Protein AF-A0A951D3X5-F1 (afdb_monomer_lite)

Foldseek 3Di:
DVVVVVVVCVPPLCNLLPDQPAAPVRNDLQLVVLLVQLCVLCVVQVVVVHDPSNVSSVVSNVVSVCRRQVSCLLQLNDNPLQVNQQVVLVVQLVVCCVVVPDDPDPVVSCVRSVVSSVVSSVVSVVSSVVSNVVSSPDDRDD

Secondary structure (DSSP, 8-state):
-HHHHHHHHHSSTTSTT-PPPPPTTTT--HHHHHHHHHHHHHHHHHHTTSSHHHHHHHHHHHHHHHHHHHHHHHTTSS--HHHHHHHHHHHHHHHHHHHH-S-S-HHHHHHHHHHHHHHHHHHHHHHHHHHHHHHHHSPPP-

Structure (mmCIF, N/CA/C/O backbone):
data_AF-A0A951D3X5-F1
#
_entry.id   AF-A0A951D3X5-F1
#
loop_
_atom_site.group_PDB
_atom_site.id
_atom_site.type_symbol
_atom_site.label_atom_id
_atom_site.label_alt_id
_atom_site.label_comp_id
_atom_site.label_asym_id
_atom_site.label_entity_id
_atom_site.label_seq_id
_atom_site.pdbx_PDB_ins_code
_atom_site.Cartn_x
_atom_site.Cartn_y
_atom_site.Cartn_z
_atom_site.occupancy
_atom_site.B_iso_or_equiv
_atom_site.auth_seq_id
_atom_site.auth_comp_id
_atom_site.auth_asym_id
_atom_site.auth_atom_id
_atom_site.pdbx_PDB_model_num
ATOM 1 N N . MET A 1 1 ? -32.060 22.765 2.931 1.00 58.16 1 MET A N 1
ATOM 2 C CA . MET A 1 1 ? -31.367 21.498 2.566 1.00 58.16 1 MET A CA 1
ATOM 3 C C . MET A 1 1 ? -30.046 21.241 3.309 1.00 58.16 1 MET A C 1
ATOM 5 O O . MET A 1 1 ? -29.640 20.088 3.387 1.00 58.16 1 MET A O 1
ATOM 9 N N . VAL A 1 2 ? -29.361 22.247 3.872 1.00 60.31 2 VAL A N 1
ATOM 10 C CA . VAL A 1 2 ? -28.111 22.038 4.646 1.00 60.31 2 VAL A CA 1
ATOM 11 C C . VAL A 1 2 ? -28.374 21.405 6.025 1.00 60.31 2 VAL A C 1
ATOM 13 O O . VAL A 1 2 ? -27.676 20.468 6.411 1.00 60.31 2 VAL A O 1
ATOM 16 N N . ALA A 1 3 ? -29.445 21.822 6.710 1.00 58.97 3 ALA A N 1
ATOM 17 C CA . ALA A 1 3 ? -29.842 21.294 8.022 1.00 58.97 3 ALA A CA 1
ATOM 18 C C . ALA A 1 3 ? -30.129 19.777 8.013 1.00 58.97 3 ALA A C 1
ATOM 20 O O . ALA A 1 3 ? -29.691 19.052 8.901 1.00 58.97 3 ALA A O 1
ATOM 21 N N . SER A 1 4 ? -30.757 19.258 6.951 1.00 63.47 4 SER A N 1
ATOM 22 C CA . SER A 1 4 ? -31.057 17.826 6.808 1.00 63.47 4 SER A CA 1
ATOM 23 C C . SER A 1 4 ? -29.812 16.964 6.555 1.00 63.47 4 SER A C 1
ATOM 25 O O . SER A 1 4 ? -29.769 15.807 6.980 1.00 63.47 4 SER A O 1
ATOM 27 N N . ARG A 1 5 ? -28.761 17.518 5.928 1.00 60.78 5 ARG A N 1
ATOM 28 C CA . ARG A 1 5 ? -27.451 16.853 5.803 1.00 60.78 5 ARG A CA 1
ATOM 29 C C . ARG A 1 5 ? -26.716 16.808 7.140 1.00 60.78 5 ARG A C 1
ATOM 31 O O . ARG A 1 5 ? -26.165 15.762 7.472 1.00 60.78 5 ARG A O 1
ATOM 38 N N . GLN A 1 6 ? -26.744 17.892 7.918 1.00 57.91 6 GLN A N 1
ATOM 39 C CA . GLN A 1 6 ? -26.173 17.908 9.268 1.00 57.91 6 GLN A CA 1
ATOM 40 C C . GLN A 1 6 ? -26.902 16.945 10.212 1.00 57.91 6 GLN A C 1
ATOM 42 O O . GLN A 1 6 ? -26.238 16.161 10.882 1.00 57.91 6 GLN A O 1
ATOM 47 N N . GLN A 1 7 ? -28.237 16.894 10.185 1.00 59.69 7 GLN A N 1
ATOM 48 C CA . GLN A 1 7 ? -29.011 15.920 10.966 1.00 59.69 7 GLN A CA 1
ATOM 49 C C . GLN A 1 7 ? -28.739 14.469 10.552 1.00 59.69 7 GLN A C 1
ATOM 51 O O . GLN A 1 7 ? -28.649 13.606 11.418 1.00 59.69 7 GLN A O 1
ATOM 56 N N . ARG A 1 8 ? -28.542 14.177 9.256 1.00 59.31 8 ARG A N 1
ATOM 57 C CA . ARG A 1 8 ? -28.097 12.844 8.799 1.00 59.31 8 ARG A CA 1
ATOM 58 C C . ARG A 1 8 ? -26.671 12.508 9.238 1.00 59.31 8 ARG A C 1
ATOM 60 O O . ARG A 1 8 ? -26.393 11.346 9.504 1.00 59.31 8 ARG A O 1
ATOM 67 N N . ARG A 1 9 ? -25.774 13.495 9.315 1.00 55.69 9 ARG A N 1
ATOM 68 C CA . ARG A 1 9 ? -24.392 13.318 9.796 1.00 55.69 9 ARG A CA 1
ATOM 69 C C . ARG A 1 9 ? -24.346 13.092 11.310 1.00 55.69 9 ARG A C 1
ATOM 71 O O . ARG A 1 9 ? -23.593 12.237 11.751 1.00 55.69 9 ARG A O 1
ATOM 78 N N . ALA A 1 10 ? -25.197 13.791 12.061 1.00 52.59 10 ALA A N 1
ATOM 79 C CA . ALA A 1 10 ? -25.368 13.645 13.507 1.00 52.59 10 ALA A CA 1
ATOM 80 C C . ALA A 1 10 ? -26.095 12.344 13.897 1.00 52.59 10 ALA A C 1
ATOM 82 O O . ALA A 1 10 ? -25.741 11.716 14.884 1.00 52.59 10 ALA A O 1
ATOM 83 N N . ARG A 1 11 ? -27.072 11.898 13.092 1.00 53.59 11 ARG A N 1
ATOM 84 C CA . ARG A 1 11 ? -27.734 10.585 13.237 1.00 53.59 11 ARG A CA 1
ATOM 85 C C . ARG A 1 11 ? -26.942 9.429 12.636 1.00 53.59 11 ARG A C 1
ATOM 87 O O . ARG A 1 11 ? -27.329 8.276 12.802 1.00 53.59 11 ARG A O 1
ATOM 94 N N . SER A 1 12 ? -25.866 9.715 11.904 1.00 53.88 12 SER A N 1
ATOM 95 C CA . SER A 1 12 ? -24.973 8.661 11.456 1.00 53.88 12 SER A CA 1
ATOM 96 C C . SER A 1 12 ? -24.273 8.123 12.700 1.00 53.88 12 SER A C 1
ATOM 98 O O . SER A 1 12 ? -23.603 8.906 13.379 1.00 53.88 12 SER A O 1
ATOM 100 N N . PRO A 1 13 ? -24.314 6.809 12.969 1.00 52.66 13 PRO A N 1
ATOM 101 C CA . PRO A 1 13 ? -23.533 6.196 14.042 1.00 52.66 13 PRO A CA 1
ATOM 102 C C . PRO A 1 13 ? -22.016 6.361 13.833 1.00 52.66 13 PRO A C 1
ATOM 104 O O . PRO A 1 13 ? -21.235 5.747 14.532 1.00 52.66 13 PRO A O 1
ATOM 107 N N . MET A 1 14 ? -21.563 7.152 12.853 1.00 51.59 14 MET A N 1
ATOM 108 C CA . MET A 1 14 ? -20.170 7.523 12.618 1.00 51.59 14 MET A CA 1
ATOM 109 C C . MET A 1 14 ? -19.749 8.823 13.323 1.00 51.59 14 MET A C 1
ATOM 111 O O . MET A 1 14 ? -18.551 9.043 13.464 1.00 51.59 14 MET A O 1
ATOM 115 N N . GLY A 1 15 ? -20.688 9.687 13.734 1.00 47.69 15 GLY A N 1
ATOM 116 C CA . GLY A 1 15 ? -20.365 10.982 14.351 1.00 47.69 15 GLY A CA 1
ATOM 117 C C . GLY A 1 15 ? -19.805 10.865 15.772 1.00 47.69 15 GLY A C 1
ATOM 118 O O . GLY A 1 15 ? -18.903 11.610 16.130 1.00 47.69 15 GLY A O 1
ATOM 119 N N . ALA A 1 16 ? -20.290 9.887 16.545 1.00 49.56 16 ALA A N 1
ATOM 120 C CA . ALA A 1 16 ? -19.913 9.688 17.949 1.00 49.56 16 ALA A CA 1
ATOM 121 C C . ALA A 1 16 ? -18.619 8.873 18.150 1.00 49.56 16 ALA A C 1
ATOM 123 O O . ALA A 1 16 ? -18.016 8.933 19.210 1.00 49.56 16 ALA A O 1
ATOM 124 N N . TYR A 1 17 ? -18.150 8.148 17.127 1.00 54.59 17 TYR A N 1
ATOM 125 C CA . TYR A 1 17 ? -16.911 7.353 17.194 1.00 54.59 17 TYR A CA 1
ATOM 126 C C . TYR A 1 17 ? -15.747 8.037 16.456 1.00 54.59 17 TYR A C 1
ATOM 128 O O . TYR A 1 17 ? -14.778 7.387 16.079 1.00 54.59 17 TYR A O 1
ATOM 136 N N . GLY A 1 18 ? -15.866 9.333 16.163 1.00 61.53 18 GLY A N 1
ATOM 137 C CA . GLY A 1 18 ? -15.136 10.050 15.114 1.00 61.53 18 GLY A CA 1
ATOM 138 C C . GLY A 1 18 ? -13.650 10.336 15.339 1.00 61.53 18 GLY A C 1
ATOM 139 O O . GLY A 1 18 ? -13.046 10.960 14.470 1.00 61.53 18 GLY A O 1
ATOM 140 N N . GLU A 1 19 ? -13.035 9.896 16.436 1.00 70.06 19 GLU A N 1
ATOM 141 C CA . GLU A 1 19 ? -11.611 10.160 16.649 1.00 70.06 19 GLU A CA 1
ATOM 142 C C . GLU A 1 19 ? -10.730 9.237 15.803 1.00 70.06 19 GLU A C 1
ATOM 144 O O . GLU A 1 19 ? -10.916 8.009 15.754 1.00 70.06 19 GLU A O 1
ATOM 149 N N . ARG A 1 20 ? -9.777 9.859 15.095 1.00 76.94 20 ARG A N 1
ATOM 150 C CA . ARG A 1 20 ? -8.744 9.159 14.329 1.00 76.94 20 ARG A CA 1
ATOM 151 C C . ARG A 1 20 ? -7.930 8.316 15.318 1.00 76.94 20 ARG A C 1
ATOM 153 O O . ARG A 1 20 ? -7.560 8.836 16.367 1.00 76.94 20 ARG A O 1
ATOM 160 N N . PRO A 1 21 ? -7.636 7.039 15.012 1.00 82.62 21 PRO A N 1
ATOM 161 C CA . PRO A 1 21 ? -6.765 6.231 15.864 1.00 82.62 21 PRO A CA 1
ATOM 162 C C . PRO A 1 21 ? -5.440 6.969 16.125 1.00 82.62 21 PRO A C 1
ATOM 164 O O . PRO A 1 21 ? -4.895 7.536 15.175 1.00 82.62 21 PRO A O 1
ATOM 167 N N . PRO A 1 22 ? -4.907 6.979 17.356 1.00 85.06 22 PRO A N 1
ATOM 168 C CA . PRO A 1 22 ? -3.648 7.659 17.655 1.00 85.06 22 PRO A CA 1
ATOM 169 C C . PRO A 1 22 ? -2.491 7.035 16.864 1.00 85.06 22 PRO A C 1
ATOM 171 O O . PRO A 1 22 ? -2.506 5.834 16.588 1.00 85.06 22 PRO A O 1
ATOM 174 N N . SER A 1 23 ? -1.506 7.844 16.462 1.00 86.06 23 SER A N 1
ATOM 175 C CA . SER A 1 23 ? -0.300 7.323 15.809 1.00 86.06 23 SER A CA 1
ATOM 176 C C . SER A 1 23 ? 0.558 6.539 16.814 1.00 86.06 23 SER A C 1
ATOM 178 O O . SER A 1 23 ? 0.555 6.864 18.004 1.00 86.06 23 SER A O 1
ATOM 180 N N . PRO A 1 24 ? 1.327 5.531 16.364 1.00 86.56 24 PRO A N 1
ATOM 181 C CA . PRO A 1 24 ? 2.237 4.794 17.245 1.00 86.56 24 PRO A CA 1
ATOM 182 C C . PRO A 1 24 ? 3.413 5.656 17.735 1.00 86.56 24 PRO A C 1
ATOM 184 O O . PRO A 1 24 ? 4.086 5.297 18.693 1.00 86.56 24 PRO A O 1
ATOM 187 N N . PHE A 1 25 ? 3.643 6.813 17.109 1.00 87.62 25 PHE A N 1
ATOM 188 C CA . PHE A 1 25 ? 4.758 7.718 17.387 1.00 87.62 25 PHE A CA 1
ATOM 189 C C . PHE A 1 25 ? 4.395 8.844 18.368 1.00 87.62 25 PHE A C 1
ATOM 191 O O . PHE A 1 25 ? 4.929 9.945 18.271 1.00 87.62 25 PHE A O 1
ATOM 198 N N . GLY A 1 26 ? 3.443 8.607 19.276 1.00 80.25 26 GLY A N 1
ATOM 199 C CA . GLY A 1 26 ? 3.112 9.556 20.346 1.00 80.25 26 GLY A CA 1
ATOM 200 C C . GLY A 1 26 ? 2.622 10.924 19.854 1.00 80.25 26 GLY A C 1
ATOM 201 O O . GLY A 1 26 ? 2.895 11.934 20.491 1.00 80.25 26 GLY A O 1
ATOM 202 N N . GLY A 1 27 ? 1.937 10.973 18.704 1.00 83.00 27 GLY A N 1
ATOM 203 C CA . GLY A 1 27 ? 1.454 12.219 18.093 1.00 83.00 27 GLY A CA 1
ATOM 204 C C . GLY A 1 27 ? 2.430 12.886 17.119 1.00 83.00 27 GLY A C 1
ATOM 205 O O . GLY A 1 27 ? 2.042 13.837 16.443 1.00 83.00 27 GLY A O 1
ATOM 206 N N . LEU A 1 28 ? 3.658 12.373 16.974 1.00 87.25 28 LEU A N 1
ATOM 207 C CA . LEU A 1 28 ? 4.593 12.862 15.959 1.00 87.25 28 LEU A CA 1
ATOM 208 C C . LEU A 1 28 ? 4.118 12.479 14.541 1.00 87.25 28 LEU A C 1
ATOM 210 O O . LEU A 1 28 ? 3.705 11.331 14.328 1.00 87.25 28 LEU A O 1
ATOM 214 N N . PRO A 1 29 ? 4.211 13.394 13.557 1.00 91.88 29 PRO A N 1
ATOM 215 C CA . PRO A 1 29 ? 3.745 13.178 12.186 1.00 91.88 29 PRO A CA 1
ATOM 216 C C . PRO A 1 29 ? 4.782 12.418 11.335 1.00 91.88 29 PRO A C 1
ATOM 218 O O . PRO A 1 29 ? 5.182 12.864 10.261 1.00 91.88 29 PRO A O 1
ATOM 221 N N . VAL A 1 30 ? 5.285 11.284 11.837 1.00 93.94 30 VAL A N 1
ATOM 222 C CA . VAL A 1 30 ? 6.375 10.520 11.192 1.00 93.94 30 VAL A CA 1
ATOM 223 C C . VAL A 1 30 ? 5.972 10.057 9.797 1.00 93.94 30 VAL A C 1
ATOM 225 O O . VAL A 1 30 ? 6.753 10.165 8.855 1.00 93.94 30 VAL A O 1
ATOM 228 N N . SER A 1 31 ? 4.743 9.575 9.648 1.00 93.88 31 SER A N 1
ATOM 229 C CA . SER A 1 31 ? 4.241 9.079 8.372 1.00 93.88 31 SER A CA 1
ATOM 230 C C . SER A 1 31 ? 4.052 10.203 7.365 1.00 93.88 31 SER A C 1
ATOM 232 O O . SER A 1 31 ? 4.395 10.042 6.200 1.00 93.88 31 SER A O 1
ATOM 234 N N . GLU A 1 32 ? 3.563 11.362 7.804 1.00 94.81 32 GLU A N 1
ATOM 235 C CA . GLU A 1 32 ? 3.425 12.551 6.970 1.00 94.81 32 GLU A CA 1
ATOM 236 C C . GLU A 1 32 ? 4.799 13.071 6.506 1.00 94.81 32 GLU A C 1
ATOM 238 O O . GLU A 1 32 ? 4.965 13.393 5.328 1.00 94.81 32 GLU A O 1
ATOM 243 N N . ILE A 1 33 ? 5.806 13.070 7.389 1.00 96.69 33 ILE A N 1
ATOM 244 C CA . ILE A 1 33 ? 7.194 13.415 7.038 1.00 96.69 33 ILE A CA 1
ATOM 245 C C . ILE A 1 33 ? 7.773 12.396 6.049 1.00 96.69 33 ILE A C 1
ATOM 247 O O . ILE A 1 33 ? 8.387 12.792 5.061 1.00 96.69 33 ILE A O 1
ATOM 251 N N . ALA A 1 34 ? 7.554 11.097 6.268 1.00 97.06 34 ALA A N 1
ATOM 252 C CA . ALA A 1 34 ? 8.011 10.047 5.361 1.00 97.06 34 ALA A CA 1
ATOM 253 C C . ALA A 1 34 ? 7.364 10.171 3.972 1.00 97.06 34 ALA A C 1
ATOM 255 O O . ALA A 1 34 ? 8.055 10.087 2.960 1.00 97.06 34 ALA A O 1
ATOM 256 N N . ILE A 1 35 ? 6.057 10.439 3.904 1.00 97.56 35 ILE A N 1
ATOM 257 C CA . ILE A 1 35 ? 5.354 10.692 2.638 1.00 97.56 35 ILE A CA 1
ATOM 258 C C . ILE A 1 35 ? 5.969 11.896 1.925 1.00 97.56 35 ILE A C 1
ATOM 260 O O . ILE A 1 35 ? 6.264 11.807 0.736 1.00 97.56 35 ILE A O 1
ATOM 264 N N . PHE A 1 36 ? 6.197 13.001 2.638 1.00 97.94 36 PHE A N 1
ATOM 265 C CA . PHE A 1 36 ? 6.775 14.206 2.050 1.00 97.94 36 PHE A CA 1
ATOM 266 C C . PHE A 1 36 ? 8.204 13.975 1.540 1.00 97.94 36 PHE A C 1
ATOM 268 O O . PHE A 1 36 ? 8.485 14.216 0.368 1.00 97.94 36 PHE A O 1
ATOM 275 N N . ALA A 1 37 ? 9.094 13.451 2.384 1.00 97.81 37 ALA A N 1
ATOM 276 C CA . ALA A 1 37 ? 10.480 13.174 2.016 1.00 97.81 37 ALA A CA 1
ATOM 277 C C . ALA A 1 37 ? 10.576 12.148 0.876 1.00 97.81 37 ALA A C 1
ATOM 279 O O . ALA A 1 37 ? 11.340 12.328 -0.072 1.00 97.81 37 ALA A O 1
ATOM 280 N N . GLY A 1 38 ? 9.754 11.097 0.932 1.00 97.81 38 GLY A N 1
ATOM 281 C CA . GLY A 1 38 ? 9.667 10.094 -0.120 1.00 97.81 38 GLY A CA 1
ATOM 282 C C . GLY A 1 38 ? 9.161 10.674 -1.444 1.00 97.81 38 GLY A C 1
ATOM 283 O O . GLY A 1 38 ? 9.722 10.375 -2.495 1.00 97.81 38 GLY A O 1
ATOM 284 N N . ALA A 1 39 ? 8.156 11.554 -1.407 1.00 98.06 39 ALA A N 1
ATOM 285 C CA . ALA A 1 39 ? 7.660 12.250 -2.593 1.00 98.06 39 ALA A CA 1
ATOM 286 C C . ALA A 1 39 ? 8.729 13.156 -3.221 1.00 98.06 39 ALA A C 1
ATOM 288 O O . ALA A 1 39 ? 8.880 13.150 -4.440 1.00 98.06 39 ALA A O 1
ATOM 289 N N . VAL A 1 40 ? 9.512 13.877 -2.411 1.00 98.31 40 VAL A N 1
ATOM 290 C CA . VAL A 1 40 ? 10.648 14.677 -2.899 1.00 98.31 40 VAL A CA 1
ATOM 291 C C . VAL A 1 40 ? 11.685 13.787 -3.588 1.00 98.31 40 VAL A C 1
ATOM 293 O O . VAL A 1 40 ? 12.065 14.072 -4.722 1.00 98.31 40 VAL A O 1
ATOM 296 N N . GLY A 1 41 ? 12.094 12.681 -2.957 1.00 97.81 41 GLY A N 1
ATOM 297 C CA . GLY A 1 41 ? 13.036 11.729 -3.560 1.00 97.81 41 GLY A CA 1
ATOM 298 C C . GLY A 1 41 ? 12.516 11.121 -4.867 1.00 97.81 41 GLY A C 1
ATOM 299 O O . GLY A 1 41 ? 13.261 11.006 -5.838 1.00 97.81 41 GLY A O 1
ATOM 300 N N . LEU A 1 42 ? 11.217 10.809 -4.923 1.00 96.75 42 LEU A N 1
ATOM 301 C CA . LEU A 1 42 ? 10.551 10.317 -6.127 1.00 96.75 42 LEU A CA 1
ATOM 302 C C . LEU A 1 42 ? 10.592 11.366 -7.248 1.00 96.75 42 LEU A C 1
ATOM 304 O O . LEU A 1 42 ? 10.948 11.025 -8.370 1.00 96.75 42 LEU A O 1
ATOM 308 N N . ILE A 1 43 ? 10.282 12.633 -6.956 1.00 98.19 43 ILE A N 1
ATOM 309 C CA . ILE A 1 43 ? 10.325 13.727 -7.942 1.00 98.19 43 ILE A CA 1
ATOM 310 C C . ILE A 1 43 ? 11.748 13.932 -8.474 1.00 98.19 43 ILE A C 1
ATOM 312 O O . ILE A 1 43 ? 11.929 13.982 -9.688 1.00 98.19 43 ILE A O 1
ATOM 316 N N . ILE A 1 44 ? 12.749 14.008 -7.591 1.00 97.94 44 ILE A N 1
ATOM 317 C CA . ILE A 1 44 ? 14.160 14.166 -7.980 1.00 97.94 44 ILE A CA 1
ATOM 318 C C . ILE A 1 44 ? 14.587 13.005 -8.877 1.00 97.94 44 ILE A C 1
ATOM 320 O O . ILE A 1 44 ? 15.056 13.220 -9.991 1.00 97.94 44 ILE A O 1
ATOM 324 N N . GLY A 1 45 ? 14.334 11.773 -8.435 1.00 97.25 45 GLY A N 1
ATOM 325 C CA . GLY A 1 45 ? 14.684 10.585 -9.199 1.00 97.25 45 GLY A CA 1
ATOM 326 C C . GLY A 1 45 ? 13.968 10.494 -10.550 1.00 97.25 45 GLY A C 1
ATOM 327 O O . GLY A 1 45 ? 14.549 10.006 -11.511 1.00 97.25 45 GLY A O 1
ATOM 328 N N . LEU A 1 46 ? 12.730 10.988 -10.672 1.00 97.00 46 LEU A N 1
ATOM 329 C CA . LEU A 1 46 ? 12.045 11.073 -11.967 1.00 97.00 46 LEU A CA 1
ATOM 330 C C . LEU A 1 46 ? 12.692 12.101 -12.905 1.00 97.00 46 LEU A C 1
ATOM 332 O O . LEU A 1 46 ? 12.828 11.816 -14.092 1.00 97.00 46 LEU A O 1
ATOM 336 N N . ILE A 1 47 ? 13.089 13.269 -12.391 1.00 98.00 47 ILE A N 1
ATOM 337 C CA . ILE A 1 47 ? 13.759 14.321 -13.176 1.00 98.00 47 ILE A CA 1
ATOM 338 C C . ILE A 1 47 ? 15.130 13.841 -13.668 1.00 98.00 47 ILE A C 1
ATOM 340 O O . ILE A 1 47 ? 15.494 14.087 -14.815 1.00 98.00 47 ILE A O 1
ATOM 344 N N . GLU A 1 48 ? 15.869 13.120 -12.824 1.00 96.31 48 GLU A N 1
ATOM 345 C CA . GLU A 1 48 ? 17.191 12.567 -13.145 1.00 96.31 48 GLU A CA 1
ATOM 346 C C . GLU A 1 48 ? 17.129 11.294 -14.011 1.00 96.31 48 GLU A C 1
ATOM 348 O O . GLU A 1 48 ? 18.157 10.801 -14.472 1.00 96.31 48 GLU A O 1
ATOM 353 N N . GLY A 1 49 ? 15.930 10.756 -14.262 1.00 94.38 49 GLY A N 1
ATOM 354 C CA . GLY A 1 49 ? 15.733 9.554 -15.077 1.00 94.38 49 GLY A CA 1
ATOM 355 C C . GLY A 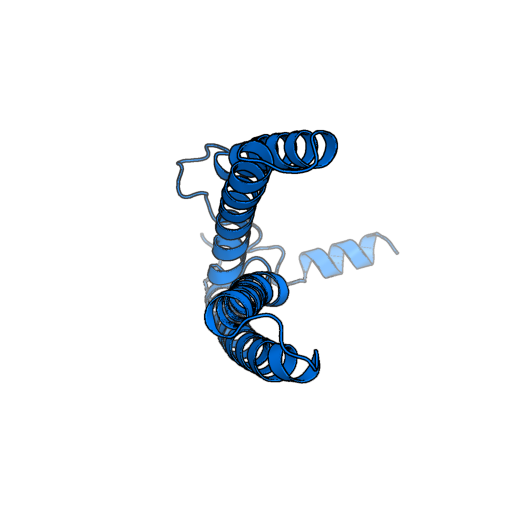1 49 ? 15.990 8.231 -14.344 1.00 94.38 49 GLY A C 1
ATOM 356 O O . GLY A 1 49 ? 16.091 7.187 -14.988 1.00 94.38 49 GLY A O 1
ATOM 357 N N . GLY A 1 50 ? 16.072 8.241 -13.012 1.00 93.94 50 GLY A N 1
ATOM 358 C CA . GLY A 1 50 ? 16.146 7.045 -12.177 1.00 93.94 50 GLY A CA 1
ATOM 359 C C . GLY A 1 50 ? 17.073 7.190 -10.972 1.00 93.94 50 GLY A C 1
ATOM 360 O O . GLY A 1 50 ? 17.204 8.250 -10.371 1.00 93.94 50 GLY A O 1
ATOM 361 N N . GLY A 1 51 ? 17.708 6.079 -10.598 1.00 95.75 51 GLY A N 1
ATOM 362 C CA . GLY A 1 51 ? 18.752 6.054 -9.577 1.00 95.75 51 GLY A CA 1
ATOM 363 C C . GLY A 1 51 ? 18.268 5.862 -8.132 1.00 95.75 51 GLY A C 1
ATOM 364 O O . GLY A 1 51 ? 17.083 5.624 -7.873 1.00 95.75 51 G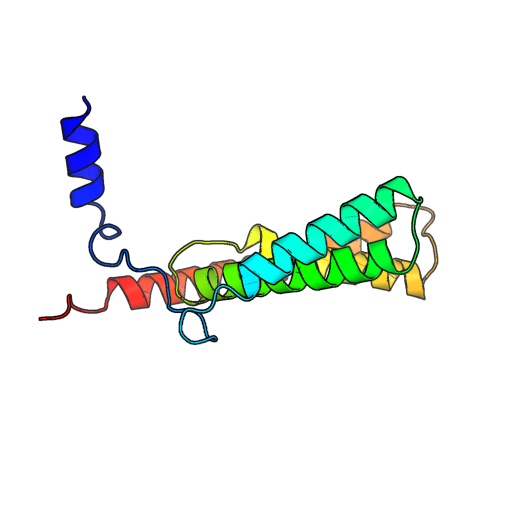LY A O 1
ATOM 365 N N . PRO A 1 52 ? 19.204 5.925 -7.165 1.00 96.81 52 PRO A N 1
ATOM 366 C CA . PRO A 1 52 ? 18.922 5.645 -5.758 1.00 96.81 52 PRO A CA 1
ATOM 367 C C . PRO A 1 52 ? 17.852 6.561 -5.157 1.00 96.81 52 PRO A C 1
ATOM 369 O O . PRO A 1 52 ? 17.038 6.092 -4.365 1.00 96.81 52 PRO A O 1
ATOM 372 N N . ALA A 1 53 ? 17.806 7.835 -5.567 1.00 96.69 53 ALA A N 1
ATOM 373 C CA . ALA A 1 53 ? 16.807 8.795 -5.099 1.00 96.69 53 ALA A CA 1
ATOM 374 C C . ALA A 1 53 ? 15.373 8.340 -5.420 1.00 96.69 53 ALA A C 1
ATOM 376 O O . ALA A 1 53 ? 14.512 8.375 -4.541 1.00 96.69 53 ALA A O 1
ATOM 377 N N . LEU A 1 54 ? 15.137 7.821 -6.634 1.00 97.50 54 LEU A N 1
ATOM 378 C CA . LEU A 1 54 ? 13.834 7.288 -7.038 1.00 97.50 54 LEU A CA 1
ATOM 379 C C . LEU A 1 54 ? 13.439 6.078 -6.184 1.00 97.50 54 LEU A C 1
ATOM 381 O O . LEU A 1 54 ? 12.321 6.012 -5.677 1.00 97.50 54 LEU A O 1
ATOM 385 N N . ILE A 1 55 ? 14.363 5.127 -6.017 1.00 96.44 55 ILE A N 1
ATOM 386 C CA . ILE A 1 55 ? 14.116 3.878 -5.283 1.00 96.44 55 ILE A CA 1
ATOM 387 C C . ILE A 1 55 ? 13.804 4.184 -3.816 1.00 96.44 55 ILE A C 1
ATOM 389 O O . ILE A 1 55 ? 12.777 3.746 -3.295 1.00 96.44 55 ILE A O 1
ATOM 393 N N . VAL A 1 56 ? 14.660 4.972 -3.160 1.00 97.62 56 VAL A N 1
ATOM 394 C CA . VAL A 1 56 ? 14.465 5.384 -1.765 1.00 97.62 56 VAL A CA 1
ATOM 395 C C . VAL A 1 56 ? 13.176 6.192 -1.630 1.00 97.62 56 VAL A C 1
ATOM 397 O O . VAL A 1 56 ? 12.396 5.934 -0.716 1.00 97.62 56 VAL A O 1
ATOM 400 N N . GLY A 1 57 ? 12.901 7.106 -2.564 1.00 97.75 57 GLY A N 1
ATOM 401 C CA . GLY A 1 57 ? 11.681 7.908 -2.580 1.00 97.75 57 GLY A CA 1
ATOM 402 C C . GLY A 1 57 ? 10.410 7.059 -2.609 1.00 97.75 57 GLY A C 1
ATOM 403 O O . GLY A 1 57 ? 9.525 7.227 -1.766 1.00 97.75 57 GLY A O 1
ATOM 404 N N . VAL A 1 58 ? 10.347 6.083 -3.522 1.00 96.94 58 VAL A N 1
ATOM 405 C CA . VAL A 1 58 ? 9.233 5.126 -3.622 1.00 96.94 58 VAL A CA 1
ATOM 406 C C . VAL A 1 58 ? 9.080 4.323 -2.333 1.00 96.94 58 VAL A C 1
ATOM 408 O O . VAL A 1 58 ? 7.965 4.214 -1.819 1.00 96.94 58 VAL A O 1
ATOM 411 N N . VAL A 1 59 ? 10.172 3.780 -1.790 1.00 97.06 59 VAL A N 1
ATOM 412 C CA . VAL A 1 59 ? 10.137 2.953 -0.574 1.00 97.06 59 VAL A CA 1
ATOM 413 C C . VAL A 1 59 ? 9.648 3.762 0.626 1.00 97.06 59 VAL A C 1
ATOM 415 O O . VAL A 1 59 ? 8.686 3.363 1.282 1.00 97.06 59 VAL A O 1
ATOM 418 N N . VAL A 1 60 ? 10.255 4.919 0.894 1.00 98.00 60 VAL A N 1
ATOM 419 C CA . VAL A 1 60 ? 9.929 5.755 2.060 1.00 98.00 60 VAL A CA 1
ATOM 420 C C . VAL A 1 60 ? 8.500 6.296 1.970 1.00 98.00 60 VAL A C 1
ATOM 422 O O . VAL A 1 60 ? 7.755 6.222 2.949 1.00 98.00 60 VAL A O 1
ATOM 425 N N . CYS A 1 61 ? 8.075 6.759 0.789 1.00 97.81 61 CYS A N 1
ATOM 426 C CA . CYS A 1 61 ? 6.705 7.228 0.578 1.00 97.81 61 CYS A CA 1
ATOM 427 C C . CYS A 1 61 ? 5.690 6.099 0.804 1.00 97.81 61 CYS A C 1
ATOM 429 O O . CYS A 1 61 ? 4.713 6.266 1.536 1.00 97.81 61 CYS A O 1
ATOM 431 N N . THR A 1 62 ? 5.958 4.918 0.238 1.00 97.19 62 THR A N 1
ATOM 432 C CA . THR A 1 62 ? 5.104 3.736 0.403 1.00 97.19 62 THR A CA 1
ATOM 433 C C . THR A 1 62 ? 4.963 3.351 1.872 1.00 97.19 62 THR A C 1
ATOM 435 O O . THR A 1 62 ? 3.850 3.091 2.320 1.00 97.19 62 THR A O 1
ATOM 438 N N . LEU A 1 63 ? 6.054 3.354 2.644 1.00 97.06 63 LEU A N 1
ATOM 439 C CA . LEU A 1 63 ? 6.016 3.038 4.074 1.00 97.06 63 LEU A CA 1
ATOM 440 C C . LEU A 1 63 ? 5.136 4.019 4.857 1.00 97.06 63 LEU A C 1
ATOM 442 O O . LEU A 1 63 ? 4.304 3.585 5.655 1.00 97.06 63 LEU A O 1
ATOM 446 N N . GLY A 1 64 ? 5.262 5.323 4.591 1.00 96.31 64 GLY A N 1
ATOM 447 C CA . GLY A 1 64 ? 4.414 6.335 5.224 1.00 96.31 64 GLY A CA 1
ATOM 448 C C . GLY A 1 64 ? 2.931 6.171 4.866 1.00 96.31 64 GLY A C 1
ATOM 449 O O . GLY A 1 64 ? 2.067 6.231 5.743 1.00 96.31 64 GLY A O 1
ATOM 450 N N . VAL A 1 65 ? 2.618 5.878 3.598 1.00 96.62 65 VAL A N 1
ATOM 451 C CA . VAL A 1 65 ? 1.242 5.593 3.155 1.00 96.62 65 VAL A CA 1
ATOM 452 C C . VAL A 1 65 ? 0.693 4.327 3.821 1.00 96.62 65 VAL A C 1
ATOM 454 O O . VAL A 1 65 ? -0.446 4.324 4.297 1.00 96.62 65 VAL A O 1
ATOM 457 N N . VAL A 1 66 ? 1.480 3.250 3.867 1.00 96.56 66 VAL A N 1
ATOM 458 C CA . VAL A 1 66 ? 1.069 1.969 4.456 1.00 96.56 66 VAL A CA 1
ATOM 459 C C . VAL A 1 66 ? 0.799 2.109 5.945 1.00 96.56 66 VAL A C 1
ATOM 461 O O . VAL A 1 66 ? -0.232 1.615 6.386 1.00 96.56 66 VAL A O 1
ATOM 464 N N . GLU A 1 67 ? 1.647 2.804 6.711 1.00 95.44 67 GLU A N 1
ATOM 465 C CA . GLU A 1 67 ? 1.407 3.025 8.146 1.00 95.44 67 GLU A CA 1
ATOM 466 C C . GLU A 1 67 ? 0.027 3.642 8.381 1.00 95.44 67 GLU A C 1
ATOM 468 O O . GLU A 1 67 ? -0.800 3.065 9.094 1.00 95.44 67 GLU A O 1
ATOM 473 N N . VAL A 1 68 ? -0.247 4.782 7.737 1.00 94.69 68 VAL A N 1
ATOM 474 C CA . VAL A 1 68 ? -1.472 5.550 7.991 1.00 94.69 68 VAL A CA 1
ATOM 475 C C . VAL A 1 68 ? -2.690 4.745 7.571 1.00 94.69 68 VAL A C 1
ATOM 477 O O . VAL A 1 68 ? -3.673 4.633 8.308 1.00 94.69 68 VAL A O 1
ATOM 480 N N . THR A 1 69 ? -2.633 4.169 6.374 1.00 95.25 69 THR A N 1
ATOM 481 C CA . THR A 1 69 ? -3.780 3.481 5.786 1.00 95.25 69 THR A CA 1
ATOM 482 C C . THR A 1 69 ? -4.058 2.156 6.481 1.00 95.25 69 THR A C 1
ATOM 484 O O . THR A 1 69 ? -5.228 1.844 6.706 1.00 95.25 69 THR A O 1
ATOM 487 N N . ALA A 1 70 ? -3.025 1.422 6.907 1.00 94.50 70 ALA A N 1
ATOM 488 C CA . ALA A 1 70 ? -3.167 0.226 7.728 1.00 94.50 70 ALA A CA 1
ATOM 489 C C . ALA A 1 70 ? -3.781 0.569 9.087 1.00 94.50 70 ALA A C 1
ATOM 491 O O . ALA A 1 70 ? -4.772 -0.049 9.476 1.00 94.50 70 ALA A O 1
ATOM 492 N N . ARG A 1 71 ? -3.272 1.592 9.783 1.00 93.31 71 ARG A N 1
ATOM 493 C CA . ARG A 1 71 ? -3.808 2.016 11.085 1.00 93.31 71 ARG A CA 1
ATOM 494 C C . ARG A 1 71 ? -5.279 2.422 10.991 1.00 93.31 71 ARG A C 1
ATOM 496 O O . ARG A 1 71 ? -6.110 1.997 11.798 1.00 93.31 71 ARG A O 1
ATOM 503 N N . GLU A 1 72 ? -5.637 3.216 9.989 1.00 92.31 72 GLU A N 1
ATOM 504 C CA . GLU A 1 72 ? -7.024 3.641 9.780 1.00 92.31 72 GLU A CA 1
ATOM 505 C C . GLU A 1 72 ? -7.942 2.495 9.330 1.00 92.31 72 GLU A C 1
ATOM 507 O O . GLU A 1 72 ? -9.127 2.477 9.674 1.00 92.31 72 GLU A O 1
ATOM 512 N N . HIS A 1 73 ? -7.405 1.520 8.598 1.00 93.19 73 HIS A N 1
ATOM 513 C CA . HIS A 1 73 ? -8.151 0.355 8.139 1.00 93.19 73 HIS A CA 1
ATOM 514 C C . HIS A 1 73 ? -8.394 -0.653 9.264 1.00 93.19 73 HIS A C 1
ATOM 516 O O . HIS A 1 73 ? -9.539 -1.017 9.529 1.00 93.19 73 HIS A O 1
ATOM 522 N N . PHE A 1 74 ? -7.346 -1.077 9.968 1.00 92.94 74 PHE A N 1
ATOM 523 C CA . PHE A 1 74 ? -7.454 -2.088 11.020 1.00 92.94 74 PHE A CA 1
ATOM 524 C C . PHE A 1 74 ? -8.190 -1.585 12.267 1.00 92.94 74 PHE A C 1
ATOM 526 O O . PHE A 1 74 ? -8.772 -2.387 12.990 1.00 92.94 74 PHE A O 1
ATOM 533 N N . SER A 1 75 ? -8.261 -0.268 12.484 1.00 89.31 75 SER A N 1
ATOM 534 C CA . SER A 1 75 ? -9.117 0.335 13.521 1.00 89.31 75 SER A CA 1
ATOM 535 C C . SER A 1 75 ? -10.600 0.433 13.136 1.00 89.31 75 SER A C 1
ATOM 537 O O . SER A 1 75 ? -11.425 0.825 13.964 1.00 89.31 75 SER A O 1
ATOM 539 N N . GLY A 1 76 ? -10.961 0.130 11.883 1.00 88.00 76 GLY A N 1
ATOM 540 C CA . GLY A 1 76 ? -12.323 0.302 11.379 1.00 88.00 76 GLY A CA 1
ATOM 541 C C . GLY A 1 76 ? -12.729 1.765 11.139 1.00 88.00 76 GLY A C 1
ATOM 542 O O . GLY A 1 76 ? -13.916 2.026 10.934 1.00 88.00 76 GLY A O 1
ATOM 543 N N . TYR A 1 77 ? -11.783 2.717 11.151 1.00 87.62 77 TYR A N 1
ATOM 544 C CA . TYR A 1 77 ? -12.042 4.149 10.935 1.00 87.62 77 TYR A CA 1
ATOM 545 C C . TYR A 1 77 ? -12.387 4.454 9.469 1.00 87.62 77 TYR A 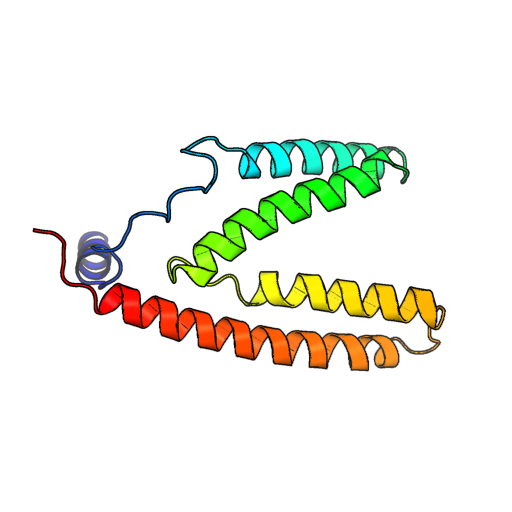C 1
ATOM 547 O O . TYR A 1 77 ? -13.463 4.983 9.176 1.00 87.62 77 TYR A O 1
ATOM 555 N N . ARG A 1 78 ? -11.514 4.068 8.526 1.00 89.12 78 ARG A N 1
ATOM 556 C CA . ARG A 1 78 ? -11.712 4.239 7.072 1.00 89.12 78 ARG A CA 1
ATOM 557 C C . ARG A 1 78 ? -11.203 3.033 6.293 1.00 89.12 78 ARG A C 1
ATOM 559 O O . ARG A 1 78 ? -10.157 2.474 6.600 1.00 89.12 78 ARG A O 1
ATOM 566 N N . SER A 1 79 ? -11.949 2.615 5.270 1.00 91.81 79 SER A N 1
ATOM 567 C CA . SER A 1 79 ? -11.579 1.434 4.488 1.00 91.81 79 SER A CA 1
ATOM 568 C C . SER A 1 79 ? -10.559 1.785 3.406 1.00 91.81 79 SER A C 1
ATOM 570 O O . SER A 1 79 ? -10.900 2.461 2.442 1.00 91.81 79 SER A O 1
ATOM 572 N N . HIS A 1 80 ? -9.336 1.267 3.547 1.00 95.00 80 HIS A N 1
ATOM 573 C CA . HIS A 1 80 ? -8.269 1.333 2.539 1.00 95.00 80 HIS A CA 1
ATOM 574 C C . HIS A 1 80 ? -7.953 -0.039 1.910 1.00 95.00 80 HIS A C 1
ATOM 576 O O . HIS A 1 80 ? -6.826 -0.290 1.495 1.00 95.00 80 HIS A O 1
ATOM 582 N N . ALA A 1 81 ? -8.937 -0.948 1.844 1.00 95.69 81 ALA A N 1
ATOM 583 C CA . ALA A 1 81 ? -8.726 -2.328 1.384 1.00 95.69 81 ALA A CA 1
ATOM 584 C C . ALA A 1 81 ? -8.154 -2.407 -0.041 1.00 95.69 81 ALA A C 1
ATOM 586 O O . ALA A 1 81 ? -7.297 -3.239 -0.310 1.00 95.69 81 ALA A O 1
ATOM 587 N N . THR A 1 82 ? -8.613 -1.535 -0.944 1.00 96.06 82 THR A N 1
ATOM 588 C CA . THR A 1 82 ? -8.135 -1.484 -2.334 1.00 96.06 82 THR A CA 1
ATOM 589 C C . THR A 1 82 ? -6.649 -1.150 -2.403 1.00 96.06 82 THR A C 1
ATOM 591 O O . THR A 1 82 ? -5.900 -1.857 -3.067 1.00 96.06 82 THR A O 1
ATOM 594 N N . LEU A 1 83 ? -6.223 -0.104 -1.693 1.00 94.94 83 LEU A N 1
ATOM 595 C CA . LEU A 1 83 ? -4.836 0.355 -1.653 1.00 94.94 83 LEU A CA 1
ATOM 596 C C . LEU A 1 83 ? -3.920 -0.687 -0.991 1.00 94.94 83 LEU A C 1
ATOM 598 O O . LEU A 1 83 ? -2.890 -1.051 -1.552 1.00 94.94 83 LEU A O 1
ATOM 602 N N . LEU A 1 84 ? -4.329 -1.205 0.172 1.00 96.38 84 LEU A N 1
ATOM 603 C CA . LEU A 1 84 ? -3.561 -2.193 0.934 1.00 96.38 84 LEU A CA 1
ATOM 604 C C . LEU A 1 84 ? -3.439 -3.540 0.210 1.00 96.38 84 LEU A C 1
ATOM 606 O O . LEU A 1 84 ? -2.432 -4.216 0.379 1.00 96.38 84 LEU A O 1
ATOM 610 N N . ALA A 1 85 ? -4.428 -3.930 -0.602 1.00 97.44 85 ALA A N 1
ATOM 611 C CA . ALA A 1 85 ? -4.343 -5.126 -1.442 1.00 97.44 85 ALA A CA 1
ATOM 612 C C . ALA A 1 85 ? -3.520 -4.893 -2.718 1.00 97.44 85 ALA A C 1
ATOM 614 O O . ALA A 1 85 ? -2.821 -5.797 -3.173 1.00 97.44 85 ALA A O 1
ATOM 615 N N . ALA A 1 86 ? -3.584 -3.690 -3.300 1.00 95.81 86 ALA A N 1
ATOM 616 C CA . ALA A 1 86 ? -2.856 -3.357 -4.522 1.00 95.81 86 ALA A CA 1
ATOM 617 C C . ALA A 1 86 ? -1.339 -3.429 -4.325 1.00 95.81 86 ALA A C 1
ATOM 619 O O . ALA A 1 86 ? -0.646 -3.965 -5.184 1.00 95.81 86 ALA A O 1
ATOM 620 N N . LEU A 1 87 ? -0.827 -2.942 -3.193 1.00 96.81 87 LEU A N 1
ATOM 621 C CA . LEU A 1 87 ? 0.611 -2.889 -2.938 1.00 96.81 87 LEU A CA 1
ATOM 622 C C . LEU A 1 87 ? 1.315 -4.267 -3.028 1.00 96.81 87 LEU A C 1
ATOM 624 O O . LEU A 1 87 ? 2.207 -4.419 -3.865 1.00 96.81 87 LEU A O 1
ATOM 628 N N . PRO A 1 88 ? 0.930 -5.292 -2.244 1.00 96.31 88 PRO A N 1
ATOM 629 C CA . PRO A 1 88 ? 1.517 -6.627 -2.352 1.00 96.31 88 PRO A CA 1
ATOM 630 C C . PRO A 1 88 ? 1.183 -7.323 -3.677 1.00 96.31 88 PRO A C 1
ATOM 632 O O . PRO A 1 88 ? 1.994 -8.110 -4.155 1.00 96.31 88 PRO A O 1
ATOM 635 N N . ALA A 1 89 ? 0.040 -7.029 -4.309 1.00 97.25 89 ALA A N 1
ATOM 636 C CA . ALA A 1 89 ? -0.289 -7.591 -5.619 1.00 97.25 89 ALA A CA 1
ATOM 637 C C . ALA A 1 89 ? 0.655 -7.077 -6.719 1.00 97.25 89 ALA A C 1
ATOM 639 O O . ALA A 1 89 ? 1.165 -7.866 -7.514 1.00 97.25 89 ALA A O 1
ATOM 640 N N . VAL A 1 90 ? 0.947 -5.772 -6.732 1.00 95.75 90 VAL A N 1
ATOM 641 C CA . VAL A 1 90 ? 1.957 -5.181 -7.622 1.00 95.75 90 VAL A CA 1
ATOM 642 C C . VAL A 1 90 ? 3.338 -5.747 -7.300 1.00 95.75 90 VAL A C 1
ATOM 644 O O . VAL A 1 90 ? 4.042 -6.162 -8.216 1.00 95.75 90 VAL A O 1
ATOM 647 N N . GLY A 1 91 ? 3.696 -5.846 -6.015 1.00 96.00 91 GLY A N 1
ATOM 648 C CA . GLY A 1 91 ? 4.949 -6.466 -5.578 1.00 96.00 91 GLY A CA 1
ATOM 649 C C . GLY A 1 91 ? 5.114 -7.905 -6.081 1.00 96.00 91 GLY A C 1
ATOM 650 O O . GLY A 1 91 ? 6.172 -8.251 -6.599 1.00 96.00 91 GLY A O 1
ATOM 651 N N . ALA A 1 92 ? 4.057 -8.720 -6.020 1.00 96.75 92 ALA A N 1
ATOM 652 C CA . ALA A 1 92 ? 4.056 -10.084 -6.549 1.00 96.75 92 ALA A CA 1
ATOM 653 C C . ALA A 1 92 ? 4.235 -10.1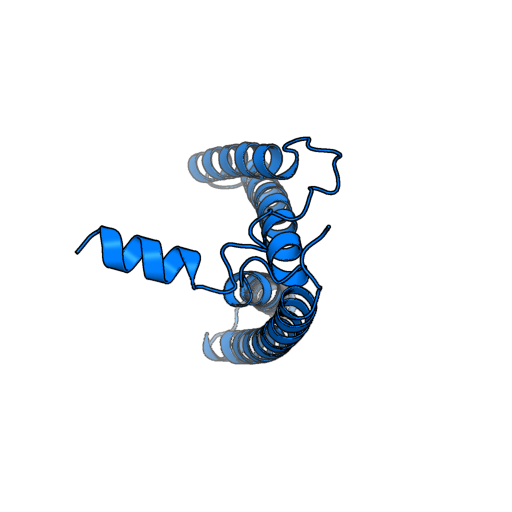20 -8.074 1.00 96.75 92 ALA A C 1
ATOM 655 O O . ALA A 1 92 ? 4.986 -10.949 -8.583 1.00 96.75 92 ALA A O 1
ATOM 656 N N . GLY A 1 93 ? 3.596 -9.203 -8.808 1.00 95.69 93 GLY A N 1
ATOM 657 C CA . GLY A 1 93 ? 3.788 -9.070 -10.254 1.00 95.69 93 GLY A CA 1
ATOM 658 C C . GLY A 1 93 ? 5.221 -8.679 -10.626 1.00 95.69 93 GLY A C 1
ATOM 659 O O . GLY A 1 93 ? 5.809 -9.281 -11.522 1.00 95.69 93 GLY A O 1
ATOM 660 N N . VAL A 1 94 ? 5.807 -7.715 -9.908 1.00 94.31 94 VAL A N 1
ATOM 661 C CA . VAL A 1 94 ? 7.210 -7.305 -10.090 1.00 94.31 94 VAL A CA 1
ATOM 662 C C . VAL A 1 94 ? 8.155 -8.464 -9.781 1.00 94.31 94 VAL A C 1
ATOM 664 O O . VAL A 1 94 ? 9.034 -8.758 -10.587 1.00 94.31 94 VAL A O 1
ATOM 667 N N . ALA A 1 95 ? 7.947 -9.167 -8.665 1.00 94.75 95 ALA A N 1
ATOM 668 C CA . ALA A 1 95 ? 8.749 -10.329 -8.288 1.00 94.75 95 ALA A CA 1
ATOM 669 C C . ALA A 1 95 ? 8.649 -11.457 -9.326 1.00 94.75 95 ALA A C 1
ATOM 671 O O . ALA A 1 95 ? 9.662 -12.043 -9.700 1.00 94.75 95 ALA A O 1
ATOM 672 N N . PHE A 1 96 ? 7.448 -11.723 -9.847 1.00 95.31 96 PHE A N 1
ATOM 673 C CA . PHE A 1 96 ? 7.240 -12.706 -10.907 1.00 95.31 96 PHE A CA 1
ATOM 674 C C . PHE A 1 96 ? 8.053 -12.369 -12.162 1.00 95.31 96 PHE A C 1
ATOM 676 O O . PHE A 1 96 ? 8.769 -13.228 -12.672 1.00 95.31 96 PHE A O 1
ATOM 683 N N . VAL A 1 97 ? 7.995 -11.117 -12.630 1.00 95.25 97 VAL A N 1
ATOM 684 C CA . VAL A 1 97 ? 8.771 -10.660 -13.797 1.00 95.25 97 VAL A CA 1
ATOM 685 C C . VAL A 1 97 ? 10.277 -10.695 -13.522 1.00 95.25 97 VAL A C 1
ATOM 687 O O . VAL A 1 97 ? 11.048 -11.043 -14.411 1.00 95.25 97 VAL A O 1
ATOM 690 N N . ALA A 1 98 ? 10.709 -10.371 -12.303 1.00 93.94 98 ALA A N 1
ATOM 691 C CA . ALA A 1 98 ? 12.120 -10.412 -11.929 1.00 93.94 98 ALA A CA 1
ATOM 692 C C . ALA A 1 98 ? 12.695 -11.840 -11.946 1.00 93.94 98 ALA A C 1
ATOM 694 O O . ALA A 1 98 ? 13.844 -12.025 -12.334 1.00 93.94 98 ALA A O 1
ATOM 695 N N . VAL A 1 99 ? 11.902 -12.846 -11.559 1.00 94.81 99 VAL A N 1
ATOM 696 C CA . VAL A 1 99 ? 12.332 -14.256 -11.512 1.00 94.81 99 VAL A CA 1
ATOM 697 C C . VAL A 1 99 ? 12.194 -14.950 -12.869 1.00 94.81 99 VAL A C 1
ATOM 699 O O . VAL A 1 99 ? 13.082 -15.695 -13.270 1.00 94.81 99 VAL A O 1
ATOM 702 N N . MET A 1 100 ? 11.086 -14.721 -13.578 1.00 92.00 100 MET A N 1
ATOM 703 C CA . MET A 1 100 ? 10.750 -15.436 -14.819 1.00 92.00 100 MET A CA 1
ATOM 704 C C . MET A 1 100 ? 11.167 -14.685 -16.093 1.00 92.00 100 MET A C 1
ATOM 706 O O . MET A 1 100 ? 10.996 -15.198 -17.199 1.00 92.00 100 MET A O 1
ATOM 710 N N . GLY A 1 101 ? 11.694 -13.466 -15.957 1.00 89.94 101 GLY A N 1
ATOM 711 C CA . GLY A 1 101 ? 11.942 -12.559 -17.074 1.00 89.94 101 GLY A CA 1
ATOM 712 C C . GLY A 1 101 ? 10.659 -11.915 -17.602 1.00 89.94 101 GLY A C 1
ATOM 713 O O . GLY A 1 101 ? 9.562 -12.110 -17.078 1.00 89.94 101 GLY A O 1
ATOM 714 N N . THR A 1 102 ? 10.782 -11.103 -18.656 1.00 88.06 102 THR A N 1
ATOM 715 C CA . THR A 1 102 ? 9.630 -10.422 -19.261 1.00 88.06 102 THR A CA 1
ATOM 716 C C . THR A 1 102 ? 8.763 -11.425 -20.030 1.00 88.06 102 THR A C 1
ATOM 718 O O . THR A 1 102 ? 9.193 -11.926 -21.073 1.00 88.06 102 THR A O 1
ATOM 721 N N . PRO A 1 103 ? 7.532 -11.723 -19.574 1.00 83.94 103 PRO A N 1
ATOM 722 C CA . PRO A 1 103 ? 6.686 -12.679 -20.266 1.00 83.94 103 PRO A CA 1
ATOM 723 C C . PRO A 1 103 ? 6.211 -12.105 -21.601 1.00 83.94 103 PRO A C 1
ATOM 725 O O . PRO A 1 103 ? 5.871 -10.926 -21.711 1.00 83.94 103 PRO A O 1
ATOM 728 N N . ARG A 1 104 ? 6.109 -12.971 -22.615 1.00 87.31 104 ARG A N 1
ATOM 729 C CA . ARG A 1 104 ? 5.615 -12.594 -23.950 1.00 87.31 104 ARG A CA 1
ATOM 730 C C . ARG A 1 104 ? 4.167 -12.092 -23.919 1.00 87.31 104 ARG A C 1
ATOM 732 O O . ARG A 1 104 ? 3.787 -11.270 -24.747 1.00 87.31 104 ARG A O 1
ATOM 739 N N . SER A 1 105 ? 3.361 -12.568 -22.967 1.00 89.25 105 SER A N 1
ATOM 740 C CA . SER A 1 105 ? 1.978 -12.136 -22.776 1.00 89.25 105 SER A CA 1
ATOM 741 C C . SER A 1 105 ? 1.782 -11.481 -21.408 1.00 89.25 105 SER A C 1
ATOM 743 O O . SER A 1 105 ? 2.090 -12.045 -20.357 1.00 89.25 105 SER A O 1
ATOM 745 N N . ARG A 1 106 ? 1.182 -10.285 -21.411 1.00 90.69 106 ARG A N 1
ATOM 746 C CA . ARG A 1 106 ? 0.790 -9.572 -20.178 1.00 90.69 106 ARG A CA 1
ATOM 747 C C . ARG A 1 106 ? -0.232 -10.361 -19.352 1.00 90.69 106 ARG A C 1
ATOM 749 O O . ARG A 1 106 ? -0.321 -10.174 -18.143 1.00 90.69 106 ARG A O 1
ATOM 756 N N . ALA A 1 107 ? -0.960 -11.272 -20.000 1.00 92.62 107 ALA A N 1
ATOM 757 C CA . ALA A 1 107 ? -1.905 -12.178 -19.361 1.00 92.62 107 ALA A CA 1
ATOM 758 C C . ALA A 1 107 ? -1.257 -13.033 -18.258 1.00 92.62 107 ALA A C 1
ATOM 760 O O . ALA A 1 107 ? -1.895 -13.254 -17.236 1.00 92.62 107 ALA A O 1
ATOM 761 N N . LEU A 1 108 ? 0.008 -13.451 -18.412 1.00 91.94 108 LEU A N 1
ATOM 762 C CA . LEU A 1 108 ? 0.697 -14.248 -17.389 1.00 91.94 108 LEU A CA 1
ATOM 763 C C . LEU A 1 108 ? 0.937 -13.453 -16.100 1.00 91.94 108 LEU A C 1
ATOM 765 O O . LEU A 1 108 ? 0.709 -13.972 -15.012 1.00 91.94 108 LEU A O 1
ATOM 769 N N . VAL A 1 109 ? 1.316 -12.175 -16.210 1.00 93.25 109 VAL A N 1
ATOM 770 C CA . VAL A 1 109 ? 1.463 -11.299 -15.034 1.00 93.25 109 VAL A CA 1
ATOM 771 C C . VAL A 1 109 ? 0.107 -11.078 -14.368 1.00 93.25 109 VAL A C 1
ATOM 773 O O . VAL A 1 109 ? -0.005 -11.166 -13.149 1.00 93.25 109 VAL A O 1
ATOM 776 N N . LEU A 1 110 ? -0.948 -10.842 -15.157 1.00 95.12 110 LEU A N 1
ATOM 777 C CA . LEU A 1 110 ? -2.302 -10.661 -14.625 1.00 95.12 110 LEU A CA 1
ATOM 778 C C . LEU A 1 110 ? -2.828 -11.913 -13.915 1.00 95.12 110 LEU A C 1
ATOM 780 O O . LEU A 1 110 ? -3.518 -11.779 -12.908 1.00 95.12 110 LEU A O 1
ATOM 784 N N . LEU A 1 111 ? -2.461 -13.109 -14.384 1.00 95.50 111 LEU A N 1
ATOM 785 C CA . LEU A 1 111 ? -2.816 -14.376 -13.743 1.00 95.50 111 LEU A CA 1
ATOM 786 C C . LEU A 1 111 ? -2.224 -14.485 -12.329 1.00 95.50 111 LEU A C 1
ATOM 788 O O . LEU A 1 111 ? -2.824 -15.125 -11.479 1.00 95.50 111 LEU A O 1
ATOM 792 N N . VAL A 1 112 ? -1.111 -13.808 -12.038 1.00 94.75 112 VAL A N 1
ATOM 793 C CA . VAL A 1 112 ? -0.545 -13.717 -10.680 1.00 94.75 112 VAL A CA 1
ATOM 794 C C . VAL A 1 112 ? -1.159 -12.556 -9.894 1.00 94.75 112 VAL A C 1
ATOM 796 O O . VAL A 1 112 ? -1.609 -12.729 -8.763 1.00 94.75 112 VAL A O 1
ATOM 799 N N . VAL A 1 113 ? -1.210 -11.363 -10.491 1.00 96.56 113 VAL A N 1
ATOM 800 C CA . VAL A 1 113 ? -1.630 -10.131 -9.802 1.00 96.56 113 VAL A CA 1
ATOM 801 C C . VAL A 1 113 ? -3.103 -10.180 -9.394 1.00 96.56 113 VAL A C 1
ATOM 803 O O . VAL A 1 113 ? -3.434 -9.803 -8.270 1.00 96.56 113 VAL A O 1
ATOM 806 N N . VAL A 1 114 ? -3.995 -10.642 -10.277 1.00 97.81 114 VAL A N 1
ATOM 807 C CA . VAL A 1 114 ? -5.447 -10.610 -10.039 1.00 97.81 114 VAL A CA 1
ATOM 808 C C . VAL A 1 114 ? -5.856 -11.520 -8.876 1.00 97.81 114 VAL A C 1
ATOM 810 O O . VAL A 1 114 ? -6.555 -11.026 -7.990 1.00 97.81 114 VAL A O 1
ATOM 813 N N . PRO A 1 115 ? -5.418 -12.793 -8.791 1.00 98.00 115 PRO A N 1
ATOM 814 C CA . PRO A 1 115 ? -5.735 -13.635 -7.641 1.00 98.00 115 PRO A CA 1
ATOM 815 C C . PRO A 1 115 ? -5.161 -13.093 -6.334 1.00 98.00 115 PRO A C 1
ATOM 817 O O . PRO A 1 115 ? -5.887 -13.035 -5.344 1.00 98.00 115 PRO A O 1
ATOM 820 N N . VAL A 1 116 ? -3.901 -12.637 -6.327 1.00 98.00 116 VAL A N 1
ATOM 821 C CA . VAL A 1 116 ? -3.278 -12.054 -5.124 1.00 98.00 116 VAL A CA 1
ATOM 822 C C . VAL A 1 116 ? -4.075 -10.840 -4.649 1.00 98.00 116 VAL A C 1
ATOM 824 O O . VAL A 1 116 ? -4.439 -10.760 -3.475 1.00 98.00 116 VAL A O 1
ATOM 827 N N . TYR A 1 117 ? -4.416 -9.931 -5.565 1.00 98.00 117 TYR A N 1
ATOM 828 C CA . TYR A 1 117 ? -5.247 -8.773 -5.259 1.00 98.00 117 TYR A CA 1
ATOM 829 C C . TYR A 1 117 ? -6.618 -9.181 -4.716 1.00 98.00 117 TYR A C 1
ATOM 831 O O . TYR A 1 117 ? -7.022 -8.695 -3.663 1.00 98.00 117 TYR A O 1
ATOM 839 N N . ALA A 1 118 ? -7.332 -10.071 -5.409 1.00 98.19 118 ALA A N 1
ATOM 840 C CA . ALA A 1 118 ? -8.691 -10.465 -5.052 1.00 98.19 118 ALA A CA 1
ATOM 841 C C . ALA A 1 118 ? -8.750 -11.137 -3.672 1.00 98.19 118 ALA A C 1
ATOM 843 O O . ALA A 1 118 ? -9.599 -10.779 -2.852 1.00 98.19 118 ALA A O 1
ATOM 844 N N . ILE A 1 119 ? -7.817 -12.054 -3.394 1.00 98.19 119 ILE A N 1
ATOM 845 C CA . ILE A 1 119 ? -7.713 -12.753 -2.109 1.00 98.19 119 ILE A CA 1
ATOM 846 C C . ILE A 1 119 ? -7.437 -11.744 -0.990 1.00 98.19 119 ILE A C 1
ATOM 848 O O . ILE A 1 119 ? -8.179 -11.691 -0.007 1.00 98.19 119 ILE A O 1
ATOM 852 N N . LEU A 1 120 ? -6.411 -10.902 -1.144 1.00 97.50 120 LEU A N 1
ATOM 853 C CA . LEU A 1 120 ? -6.044 -9.924 -0.119 1.00 97.50 120 LEU A CA 1
ATOM 854 C C . LEU A 1 120 ? -7.138 -8.883 0.096 1.00 97.50 120 LEU A C 1
ATOM 856 O O . LEU A 1 120 ? -7.465 -8.566 1.239 1.00 97.50 120 LEU A O 1
ATOM 860 N N . PHE A 1 121 ? -7.747 -8.389 -0.981 1.00 97.44 121 PHE A N 1
ATOM 861 C CA . PHE A 1 121 ? -8.864 -7.458 -0.907 1.00 97.44 121 PHE A CA 1
ATOM 862 C C . PHE A 1 121 ? -10.022 -8.059 -0.114 1.00 97.44 121 PHE A C 1
ATOM 864 O O . PHE A 1 121 ? -10.542 -7.408 0.792 1.00 97.44 121 PHE A O 1
ATOM 871 N N . TRP A 1 122 ? -10.403 -9.302 -0.409 1.00 97.81 122 TRP A N 1
ATOM 872 C CA . TRP A 1 122 ? -11.485 -9.984 0.293 1.00 97.81 122 TRP A CA 1
ATOM 873 C C . TRP A 1 122 ? -11.185 -10.180 1.787 1.00 97.81 122 TRP A C 1
ATOM 875 O O . TRP A 1 122 ? -12.031 -9.862 2.633 1.00 97.81 122 TRP A O 1
ATOM 885 N N . PHE A 1 123 ? -9.968 -10.609 2.137 1.00 97.25 123 PHE A N 1
ATOM 886 C CA . PHE A 1 123 ? -9.545 -10.752 3.535 1.00 97.25 123 PHE A CA 1
ATOM 887 C C . PHE A 1 123 ? -9.531 -9.413 4.281 1.00 97.25 123 PHE A C 1
ATOM 889 O O . PHE A 1 123 ? -10.121 -9.298 5.359 1.00 97.25 123 PHE A O 1
ATOM 896 N N . LEU A 1 124 ? -8.909 -8.383 3.705 1.00 96.06 124 LEU A N 1
ATOM 897 C CA . LEU A 1 124 ? -8.838 -7.043 4.295 1.00 96.06 124 LEU A CA 1
ATOM 898 C C . LEU A 1 124 ? -10.234 -6.439 4.449 1.00 96.06 124 LEU A C 1
ATOM 900 O O . LEU A 1 124 ? -10.588 -5.899 5.498 1.00 96.06 124 LEU A O 1
ATOM 904 N N . ARG A 1 125 ? -11.088 -6.596 3.434 1.00 95.00 125 ARG A N 1
ATOM 905 C CA . ARG A 1 125 ? -12.476 -6.134 3.483 1.00 95.00 125 ARG A CA 1
ATOM 906 C C . ARG A 1 125 ? -13.245 -6.796 4.620 1.00 95.00 125 ARG A C 1
ATOM 908 O O . ARG A 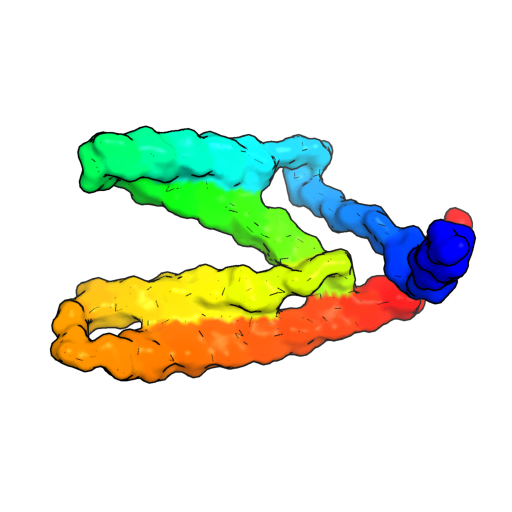1 125 ? -13.955 -6.086 5.333 1.00 95.00 125 ARG A O 1
ATOM 915 N N . SER A 1 126 ? -13.086 -8.105 4.800 1.00 94.44 126 SER A N 1
ATOM 916 C CA . SER A 1 126 ? -13.718 -8.869 5.881 1.00 94.44 126 SER A CA 1
ATOM 917 C C . SER A 1 126 ? -13.226 -8.409 7.257 1.00 94.44 126 SER A C 1
ATOM 919 O O . SER A 1 126 ? -14.036 -8.123 8.141 1.00 94.44 126 SER A O 1
ATOM 921 N N . ARG A 1 127 ? -11.909 -8.226 7.425 1.00 93.75 127 ARG A N 1
ATOM 922 C CA . ARG A 1 127 ? -11.316 -7.723 8.678 1.00 93.75 127 ARG A CA 1
ATOM 923 C C . ARG A 1 127 ? -11.774 -6.311 9.025 1.00 93.75 127 ARG A C 1
ATOM 925 O O . ARG A 1 127 ? -12.085 -6.047 10.184 1.00 93.75 127 ARG A O 1
ATOM 932 N N . PHE A 1 128 ? -11.895 -5.431 8.034 1.00 93.19 128 PHE A N 1
ATOM 933 C CA . PHE A 1 128 ? -12.440 -4.093 8.245 1.00 93.19 128 PHE A CA 1
ATOM 934 C C . PHE A 1 128 ? -13.875 -4.130 8.769 1.00 93.19 128 PHE A C 1
ATOM 936 O O . PHE A 1 128 ? -14.200 -3.367 9.673 1.00 93.19 128 PHE A O 1
ATOM 943 N N . GLN A 1 129 ? -14.738 -5.000 8.229 1.00 93.25 129 GLN A N 1
ATOM 944 C CA . GLN A 1 129 ? -16.121 -5.098 8.711 1.00 93.25 129 GLN A CA 1
ATOM 945 C C . GLN A 1 129 ? -16.175 -5.547 10.172 1.00 93.25 129 GLN A C 1
ATOM 947 O O . GLN A 1 129 ? -16.910 -4.944 10.950 1.00 93.25 129 GLN A O 1
ATOM 952 N N . ALA A 1 130 ? -15.358 -6.531 10.557 1.00 91.81 130 ALA A N 1
ATOM 953 C CA . ALA A 1 130 ? -15.256 -6.976 11.945 1.00 91.81 130 ALA A CA 1
ATOM 954 C C . ALA A 1 130 ? -14.775 -5.848 12.879 1.00 91.81 130 ALA A C 1
ATOM 956 O O . ALA A 1 130 ? -15.419 -5.560 13.888 1.00 91.81 130 ALA A O 1
ATOM 957 N N . ALA A 1 131 ? -13.696 -5.143 12.515 1.00 89.44 131 ALA A N 1
ATOM 958 C CA . ALA A 1 131 ? -13.187 -4.012 13.296 1.00 89.44 131 ALA A CA 1
ATOM 959 C C . ALA A 1 131 ? -14.217 -2.873 13.407 1.00 89.44 131 ALA A C 1
ATOM 961 O O . ALA A 1 131 ? -14.418 -2.291 14.474 1.00 89.44 131 ALA A O 1
ATOM 962 N N . ARG A 1 132 ? -14.925 -2.586 12.309 1.00 88.25 132 ARG A N 1
ATOM 963 C CA . ARG A 1 132 ? -15.994 -1.583 12.241 1.00 88.25 132 ARG A CA 1
ATOM 964 C C . ARG A 1 132 ? -17.158 -1.938 13.167 1.00 88.25 132 ARG A C 1
ATOM 966 O O . ARG A 1 132 ? -17.646 -1.059 13.870 1.00 88.25 132 ARG A O 1
ATOM 973 N N . GLN A 1 133 ? -17.593 -3.197 13.177 1.00 89.12 133 GLN A N 1
ATOM 974 C CA . GLN A 1 133 ? -18.666 -3.674 14.053 1.00 89.12 133 GLN A CA 1
ATOM 975 C C . GLN A 1 133 ? -18.272 -3.572 15.527 1.00 89.12 133 GLN A C 1
ATOM 977 O O . GLN A 1 133 ? -19.036 -3.019 16.313 1.00 89.12 133 GLN A O 1
ATOM 982 N N . ALA A 1 134 ? -17.061 -4.008 15.887 1.00 86.50 134 ALA A N 1
ATOM 983 C CA . ALA A 1 134 ? -16.549 -3.888 17.253 1.00 86.50 134 ALA A CA 1
ATOM 984 C C . ALA A 1 134 ? -16.498 -2.426 17.728 1.00 86.50 134 ALA A C 1
ATOM 986 O O . ALA A 1 134 ? -16.802 -2.131 18.881 1.00 86.50 134 ALA A O 1
ATOM 987 N N . ARG A 1 135 ? -16.158 -1.497 16.826 1.00 80.56 135 ARG A N 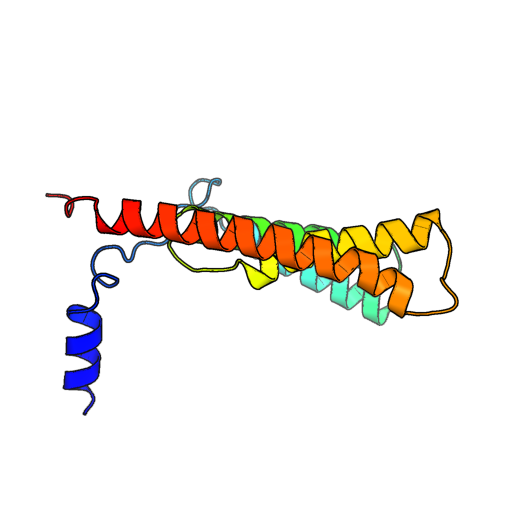1
ATOM 988 C CA . ARG A 1 135 ? -16.144 -0.060 17.117 1.00 80.56 135 ARG A CA 1
ATOM 989 C C . ARG A 1 135 ? -17.542 0.496 17.372 1.00 80.56 135 ARG A C 1
ATOM 991 O O . ARG A 1 135 ? -17.701 1.264 18.305 1.00 80.56 135 ARG A O 1
ATOM 998 N N . VAL A 1 136 ? -18.534 0.095 16.575 1.00 81.81 136 VAL A N 1
ATOM 999 C CA . VAL A 1 136 ? -19.938 0.526 16.727 1.00 81.81 136 VAL A CA 1
ATOM 1000 C C . VAL A 1 136 ? -20.609 -0.101 17.955 1.00 81.81 136 VAL A C 1
ATOM 1002 O O . VAL A 1 136 ? -21.527 0.492 18.507 1.00 81.81 136 VAL A O 1
ATOM 1005 N N . ALA A 1 137 ? -20.166 -1.287 18.378 1.00 83.44 137 ALA A N 1
ATOM 1006 C CA . ALA A 1 137 ? -20.698 -1.982 19.547 1.00 83.44 137 ALA A CA 1
ATOM 1007 C C . ALA A 1 137 ? -20.147 -1.458 20.887 1.00 83.44 137 ALA A C 1
ATOM 1009 O O . ALA A 1 137 ? -20.691 -1.805 21.935 1.00 83.44 137 ALA A O 1
ATOM 1010 N N . ARG A 1 138 ? -19.074 -0.649 20.887 1.00 73.75 138 ARG A N 1
ATOM 1011 C CA . ARG A 1 138 ? -18.554 -0.050 22.125 1.00 73.75 138 ARG A CA 1
ATOM 1012 C C . ARG A 1 138 ? -19.547 0.986 22.661 1.00 73.75 138 ARG A C 1
ATOM 1014 O O . ARG A 1 138 ? -19.917 1.877 21.905 1.00 73.75 138 ARG A O 1
ATOM 1021 N N . PRO A 1 139 ? -19.941 0.927 23.943 1.00 65.06 139 PRO A N 1
ATOM 1022 C CA . PRO A 1 139 ? -20.736 1.986 24.553 1.00 65.06 139 PRO A CA 1
ATOM 1023 C C . PRO A 1 139 ? -20.020 3.343 24.433 1.00 65.06 139 PRO A C 1
ATOM 1025 O O . PRO A 1 139 ? -18.783 3.368 24.475 1.00 65.06 139 PRO A O 1
ATOM 1028 N N . PRO A 1 140 ? -20.753 4.463 24.293 1.00 60.72 140 PRO A N 1
ATOM 1029 C CA . PRO A 1 140 ? -20.151 5.785 24.413 1.00 60.72 140 PRO A CA 1
ATOM 1030 C C . PRO A 1 140 ? -19.460 5.895 25.779 1.00 60.72 140 PRO A C 1
ATOM 1032 O O . PRO A 1 140 ? -20.007 5.435 26.783 1.00 60.72 140 PRO A O 1
ATOM 1035 N N . ALA A 1 141 ? -18.240 6.440 25.800 1.00 60.44 141 ALA A N 1
ATOM 1036 C CA . ALA A 1 141 ? -17.535 6.705 27.051 1.00 60.44 141 ALA A CA 1
ATOM 1037 C C . ALA A 1 141 ? -18.397 7.623 27.950 1.00 60.44 141 ALA A C 1
ATOM 1039 O O . ALA A 1 141 ? -19.057 8.511 27.400 1.00 60.44 141 ALA A O 1
ATOM 1040 N N . PRO A 1 142 ? -18.444 7.370 29.272 1.00 53.81 142 PRO A N 1
ATOM 1041 C CA . PRO A 1 142 ? -19.192 8.190 30.225 1.00 53.81 142 PRO A CA 1
ATOM 1042 C C . PRO A 1 142 ? -18.663 9.625 30.311 1.00 53.81 142 PRO A C 1
ATOM 1044 O O . PRO A 1 142 ? -17.451 9.829 30.060 1.00 53.81 142 PRO A O 1
#

Sequence (142 aa):
MVASRQQRRARSPMGAYGERPPSPFGGLPVSEIAIFAGAVGLIIGLIEGGGPALIVGVVVCTLGVVEVTAREHFSGYRSHATLLAALPAVGAGVAFVAVMGTPRSRALVLLVVVPVYAILFWFLRSRFQAARQARVARPPAP

pLDDT: mean 87.7, std 14.2, range [47.69, 98.31]

Radius of gyration: 19.65 Å; chains: 1; bounding box: 50×38×54 Å